Protein AF-A0AB37ZEU2-F1 (afdb_monomer_lite)

Structure (mmCIF, N/CA/C/O backbone):
data_AF-A0AB37ZEU2-F1
#
_entry.id   AF-A0AB37ZEU2-F1
#
loop_
_atom_site.group_PDB
_atom_site.id
_atom_site.type_symbol
_atom_site.label_atom_id
_atom_site.label_alt_id
_atom_site.label_comp_id
_atom_site.label_asym_id
_atom_site.label_entity_id
_atom_site.label_seq_id
_atom_site.pdbx_PDB_ins_code
_atom_site.Cartn_x
_atom_site.Cartn_y
_atom_site.Cartn_z
_atom_site.occupancy
_atom_site.B_iso_or_equiv
_atom_site.auth_seq_id
_atom_site.auth_comp_id
_atom_site.auth_asym_id
_atom_site.auth_atom_id
_atom_site.pdbx_PDB_model_num
ATOM 1 N N . MET A 1 1 ? -19.424 12.386 40.526 1.00 43.06 1 MET A N 1
ATOM 2 C CA . MET A 1 1 ? -18.109 12.627 39.902 1.00 43.06 1 MET A CA 1
ATOM 3 C C . MET A 1 1 ? -18.046 11.707 38.709 1.00 43.06 1 MET A C 1
ATOM 5 O O . MET A 1 1 ? -17.796 10.515 38.851 1.00 43.06 1 MET A O 1
ATOM 9 N N . ASP A 1 2 ? -18.489 12.259 37.588 1.00 43.53 2 ASP A N 1
ATOM 10 C CA . ASP A 1 2 ? -18.799 11.549 36.360 1.00 43.53 2 ASP A CA 1
ATOM 11 C C . ASP A 1 2 ? -17.543 10.886 35.813 1.00 43.53 2 ASP A C 1
ATOM 13 O O . ASP A 1 2 ? -16.559 11.540 35.466 1.00 43.53 2 ASP A O 1
ATOM 17 N N . THR A 1 3 ? -17.563 9.558 35.782 1.00 48.47 3 THR A N 1
ATOM 18 C CA . THR A 1 3 ? -16.563 8.786 35.061 1.00 48.47 3 THR A CA 1
ATOM 19 C C . THR A 1 3 ? -16.881 8.958 33.587 1.00 48.47 3 THR A C 1
ATOM 21 O O . THR A 1 3 ? -17.663 8.217 32.997 1.00 48.47 3 THR A O 1
ATOM 24 N N . GLU A 1 4 ? -16.309 10.015 33.011 1.00 44.12 4 GLU A N 1
ATOM 25 C CA . GLU A 1 4 ? -16.299 10.304 31.585 1.00 44.12 4 GLU A CA 1
ATOM 26 C C . GLU A 1 4 ? -15.520 9.178 30.891 1.00 44.12 4 GLU A C 1
ATOM 28 O O . GLU A 1 4 ? -14.342 9.277 30.551 1.00 44.12 4 GLU A O 1
ATOM 33 N N . ASN A 1 5 ? -16.185 8.036 30.744 1.00 47.78 5 ASN A N 1
ATOM 34 C CA . ASN A 1 5 ? -15.735 6.906 29.967 1.00 47.78 5 ASN A CA 1
ATOM 35 C C . ASN A 1 5 ? -15.883 7.345 28.509 1.00 47.78 5 ASN A C 1
ATOM 37 O O . ASN A 1 5 ? -16.846 6.997 27.824 1.00 47.78 5 ASN A O 1
ATOM 41 N N . LYS A 1 6 ? -14.966 8.215 28.061 1.00 46.72 6 LYS A N 1
ATOM 42 C CA . LYS A 1 6 ? -14.806 8.578 26.657 1.00 46.72 6 LYS A CA 1
ATOM 43 C C . LYS A 1 6 ? -14.430 7.297 25.937 1.00 46.72 6 LYS A C 1
ATOM 45 O O . LYS A 1 6 ? -13.251 6.988 25.768 1.00 46.72 6 LYS A O 1
ATOM 50 N N . ALA A 1 7 ? -15.446 6.547 25.518 1.00 52.28 7 ALA A N 1
ATOM 51 C CA . ALA A 1 7 ? -15.347 5.608 24.424 1.00 52.28 7 ALA A CA 1
ATOM 52 C C . ALA A 1 7 ? -14.687 6.392 23.290 1.00 52.28 7 ALA A C 1
ATOM 54 O O . ALA A 1 7 ? -15.301 7.276 22.694 1.00 52.28 7 ALA A O 1
ATOM 55 N N . ARG A 1 8 ? -13.378 6.186 23.112 1.00 56.66 8 ARG A N 1
ATOM 56 C CA . ARG A 1 8 ? -12.565 6.930 22.157 1.00 56.66 8 ARG A CA 1
ATOM 57 C C . ARG A 1 8 ? -13.206 6.694 20.795 1.00 56.66 8 ARG A C 1
ATOM 59 O O . ARG A 1 8 ? -13.111 5.589 20.266 1.00 56.66 8 ARG A O 1
ATOM 66 N N . ALA A 1 9 ? -13.918 7.700 20.288 1.00 61.16 9 ALA A N 1
ATOM 67 C CA . ALA A 1 9 ? -14.611 7.613 19.015 1.00 61.16 9 ALA A CA 1
ATOM 68 C C . ALA A 1 9 ? -13.601 7.158 17.958 1.00 61.16 9 ALA A C 1
ATOM 70 O O . ALA A 1 9 ? -12.505 7.715 17.849 1.00 61.16 9 ALA A O 1
ATOM 71 N N . PHE A 1 10 ? -13.934 6.083 17.249 1.00 66.25 10 PHE A N 1
ATOM 72 C CA . PHE A 1 10 ? -13.072 5.528 16.219 1.00 66.25 10 PHE A CA 1
ATOM 73 C C . PHE A 1 10 ? -12.842 6.592 15.138 1.00 66.25 10 PHE A C 1
ATOM 75 O O . PHE A 1 10 ? -13.785 6.996 14.462 1.00 66.25 10 PHE A O 1
ATOM 82 N N . ASN A 1 11 ? 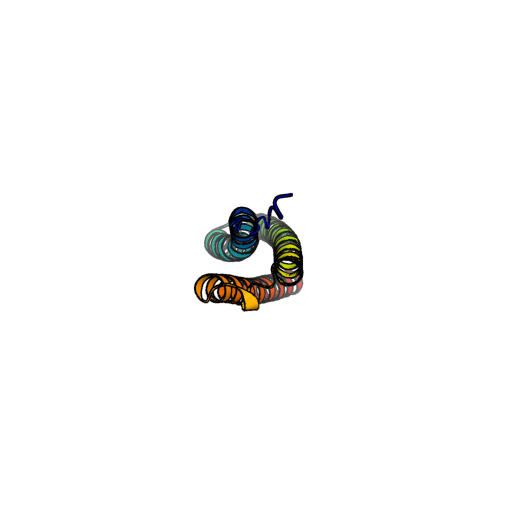-11.599 7.056 14.984 1.00 72.19 11 ASN A N 1
ATOM 83 C CA . ASN A 1 11 ? -11.233 7.984 13.920 1.00 72.19 11 ASN A CA 1
ATOM 84 C C . ASN A 1 11 ? -10.741 7.179 12.699 1.00 72.19 11 ASN A C 1
ATOM 86 O O . ASN A 1 11 ? -9.700 6.525 12.808 1.00 72.19 11 ASN A O 1
ATOM 90 N N . PRO A 1 12 ? -11.448 7.208 11.551 1.00 74.06 12 PRO A N 1
ATOM 91 C CA . PRO A 1 12 ? -11.054 6.468 10.352 1.00 74.06 12 PRO A CA 1
ATOM 92 C C . PRO A 1 12 ? -9.864 7.095 9.609 1.00 74.06 12 PRO A C 1
ATOM 94 O O . PRO A 1 12 ? -9.234 6.414 8.802 1.00 74.06 12 PRO A O 1
ATOM 97 N N . VAL A 1 13 ? -9.531 8.364 9.877 1.00 81.44 13 VAL A N 1
ATOM 98 C CA . VAL A 1 13 ? -8.527 9.136 9.121 1.00 81.44 13 VAL A CA 1
ATOM 99 C C . VAL A 1 13 ? -7.159 8.441 9.036 1.00 81.44 13 VAL A C 1
ATOM 101 O O . VAL A 1 13 ? -6.641 8.332 7.926 1.00 81.44 13 VAL A O 1
ATOM 104 N N . PRO A 1 14 ? -6.574 7.899 10.125 1.00 80.12 14 PRO A N 1
ATOM 105 C CA . PRO A 1 14 ? -5.280 7.222 10.041 1.00 80.12 14 PRO A CA 1
ATOM 106 C C . PRO A 1 14 ? -5.312 6.003 9.116 1.00 80.12 14 PRO A C 1
ATOM 108 O O . PRO A 1 14 ? -4.384 5.797 8.342 1.00 80.12 14 PRO A O 1
ATOM 111 N N . LEU A 1 15 ? -6.395 5.221 9.148 1.00 80.69 15 LEU A N 1
ATOM 112 C CA . LEU A 1 15 ? -6.528 4.030 8.310 1.00 80.69 15 LEU A CA 1
ATOM 113 C C . LEU A 1 15 ? -6.683 4.399 6.829 1.00 80.69 15 LEU A C 1
ATOM 115 O O . LEU A 1 15 ? -6.133 3.710 5.975 1.00 80.69 15 LEU A O 1
ATOM 119 N N . ILE A 1 16 ? -7.382 5.497 6.525 1.00 83.38 16 ILE A N 1
ATOM 120 C CA . ILE A 1 16 ? -7.513 6.019 5.157 1.00 83.38 16 ILE A CA 1
ATOM 121 C C . ILE A 1 16 ? -6.147 6.460 4.621 1.00 83.38 16 ILE A C 1
ATOM 123 O O . ILE A 1 16 ? -5.779 6.073 3.516 1.00 83.38 16 ILE A O 1
ATOM 127 N N . LEU A 1 17 ? -5.374 7.215 5.409 1.00 85.69 17 LEU A N 1
ATOM 128 C CA . LEU A 1 17 ? -4.037 7.669 5.010 1.00 85.69 17 LEU A CA 1
ATOM 129 C C . LEU A 1 17 ? -3.073 6.498 4.787 1.00 85.69 17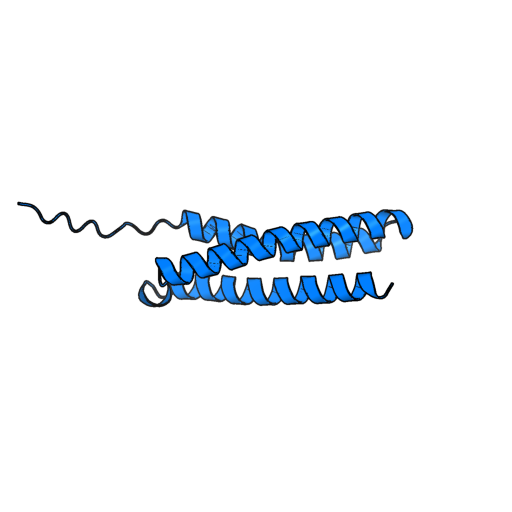 LEU A C 1
ATOM 131 O O . LEU A 1 17 ? -2.347 6.482 3.797 1.00 85.69 17 LEU A O 1
ATOM 135 N N . ILE A 1 18 ? -3.112 5.493 5.666 1.00 85.44 18 ILE A N 1
ATOM 136 C CA . ILE A 1 18 ? -2.341 4.254 5.501 1.00 85.44 18 ILE A CA 1
ATOM 137 C C . ILE A 1 18 ? -2.756 3.534 4.221 1.00 85.44 18 ILE A C 1
ATOM 139 O O . ILE A 1 18 ? -1.899 3.128 3.443 1.00 85.44 18 ILE A O 1
ATOM 143 N N . SER A 1 19 ? -4.064 3.420 3.976 1.00 82.75 19 SER A N 1
ATOM 144 C CA . SER A 1 19 ? -4.576 2.770 2.769 1.00 82.75 19 SER A CA 1
ATOM 145 C C . SER A 1 19 ? -4.072 3.483 1.514 1.00 82.75 19 SER A C 1
ATOM 147 O O . SER A 1 19 ? -3.568 2.836 0.605 1.00 82.75 19 SER A O 1
ATOM 149 N N . LEU A 1 20 ? -4.119 4.817 1.475 1.00 86.94 20 LEU A N 1
ATOM 150 C CA . LEU A 1 20 ? -3.570 5.584 0.353 1.00 86.94 20 LEU A CA 1
ATOM 151 C C . LEU A 1 20 ? -2.076 5.310 0.145 1.00 86.94 20 LEU A C 1
ATOM 153 O O . LEU A 1 20 ? -1.659 5.101 -0.990 1.00 86.94 20 LEU A O 1
ATOM 157 N N . GLY A 1 21 ? -1.293 5.251 1.226 1.00 83.62 21 GLY A N 1
ATOM 158 C CA . GLY A 1 21 ? 0.133 4.929 1.169 1.00 83.62 21 GLY A CA 1
ATOM 159 C C . GLY A 1 21 ? 0.442 3.520 0.652 1.00 83.62 21 GLY A C 1
ATOM 160 O O . GLY A 1 21 ? 1.471 3.343 0.016 1.00 83.62 21 GLY A O 1
ATOM 161 N N . ILE A 1 22 ? -0.443 2.544 0.879 1.00 86.69 22 ILE A N 1
ATOM 162 C CA . ILE A 1 22 ? -0.297 1.158 0.392 1.00 86.69 22 ILE A CA 1
ATOM 163 C C . ILE A 1 22 ? -0.735 1.026 -1.072 1.00 86.69 22 ILE A C 1
ATOM 165 O O . ILE A 1 22 ? -0.130 0.306 -1.860 1.00 86.69 22 ILE A O 1
ATOM 169 N N . TRP A 1 23 ? -1.810 1.710 -1.464 1.00 84.88 23 TRP A N 1
ATOM 170 C CA . TRP A 1 23 ? -2.346 1.594 -2.821 1.00 84.88 23 TRP A CA 1
ATOM 171 C C . TRP A 1 23 ? -1.576 2.440 -3.844 1.00 84.88 23 TRP A C 1
ATOM 173 O O . TRP A 1 23 ? -1.543 2.069 -5.020 1.00 84.88 23 TRP A O 1
ATOM 183 N N . LEU A 1 24 ? -0.929 3.539 -3.426 1.00 85.50 24 LEU A N 1
ATOM 184 C CA . LEU A 1 24 ? -0.124 4.382 -4.321 1.00 85.50 24 LEU A CA 1
ATOM 185 C C . LEU A 1 24 ? 0.994 3.595 -5.028 1.00 85.50 24 LEU A C 1
ATOM 187 O O . LEU A 1 24 ? 1.091 3.709 -6.248 1.00 85.50 24 LEU A O 1
ATOM 191 N N . PRO A 1 25 ? 1.819 2.795 -4.328 1.00 81.62 25 PRO A N 1
ATOM 192 C CA . PRO A 1 25 ? 2.862 1.987 -4.955 1.00 81.62 25 PRO A CA 1
ATOM 193 C C . PRO A 1 25 ? 2.330 0.956 -5.946 1.00 81.62 25 PRO A C 1
ATOM 195 O O . PRO A 1 25 ? 2.908 0.793 -7.018 1.00 81.62 25 PRO A O 1
ATOM 198 N N . ILE A 1 26 ? 1.191 0.319 -5.658 1.00 81.25 26 ILE A N 1
ATOM 199 C CA . ILE A 1 26 ? 0.550 -0.632 -6.582 1.00 81.25 26 ILE A CA 1
ATOM 200 C C . ILE A 1 26 ? 0.123 0.082 -7.868 1.00 81.25 26 ILE A C 1
ATOM 202 O O . ILE A 1 26 ? 0.470 -0.337 -8.970 1.00 81.25 26 ILE A O 1
ATOM 206 N N . ILE A 1 27 ? -0.608 1.191 -7.740 1.00 83.56 27 ILE A N 1
ATOM 207 C CA . ILE A 1 27 ? -1.101 1.948 -8.898 1.00 83.56 27 ILE A CA 1
ATOM 208 C C . ILE A 1 27 ? 0.069 2.561 -9.673 1.00 83.56 27 ILE A C 1
ATOM 210 O O . ILE A 1 27 ? 0.094 2.502 -10.900 1.00 83.56 27 ILE A O 1
ATOM 214 N N . GLY A 1 28 ? 1.050 3.116 -8.963 1.00 79.62 28 GLY A N 1
ATOM 215 C CA . GLY A 1 28 ? 2.229 3.738 -9.549 1.00 79.62 28 GLY A CA 1
ATOM 216 C C . GLY A 1 28 ? 3.080 2.739 -10.325 1.00 79.62 28 GLY A C 1
ATOM 217 O O . GLY A 1 28 ? 3.442 3.018 -11.464 1.00 79.62 28 GLY A O 1
ATOM 218 N N . THR A 1 29 ? 3.350 1.556 -9.769 1.00 75.88 29 THR A N 1
ATOM 219 C CA . THR A 1 29 ? 4.126 0.513 -10.465 1.00 75.88 29 THR A CA 1
ATOM 220 C C . THR A 1 29 ? 3.406 0.016 -11.716 1.00 75.88 29 THR A C 1
ATOM 222 O O . THR A 1 29 ? 4.036 -0.054 -12.771 1.00 75.88 29 THR A O 1
ATOM 225 N N . LEU A 1 30 ? 2.089 -0.229 -11.655 1.00 78.69 30 LEU A N 1
ATOM 226 C CA . LEU A 1 30 ? 1.298 -0.577 -12.844 1.00 78.69 30 LEU A CA 1
ATOM 227 C C . LEU A 1 30 ? 1.333 0.529 -13.902 1.00 78.69 30 LEU A C 1
ATOM 229 O O . LEU A 1 30 ? 1.574 0.250 -15.074 1.00 78.69 30 LEU A O 1
ATOM 233 N N . LEU A 1 31 ? 1.089 1.778 -13.503 1.00 80.12 31 LEU A N 1
ATOM 234 C CA . LEU A 1 31 ? 1.055 2.906 -14.429 1.00 80.12 31 LEU A CA 1
ATOM 235 C C . LEU A 1 31 ? 2.413 3.102 -15.103 1.00 80.12 31 LEU A C 1
ATOM 237 O O . LEU A 1 31 ? 2.479 3.247 -16.320 1.00 80.12 31 LEU A O 1
ATOM 241 N N . THR A 1 32 ? 3.496 3.048 -14.327 1.00 75.38 32 THR A N 1
ATOM 242 C CA . THR A 1 32 ? 4.847 3.209 -14.869 1.00 75.38 32 THR A CA 1
ATOM 243 C C . THR A 1 32 ? 5.184 2.050 -15.809 1.00 75.38 32 THR A C 1
ATOM 245 O O . THR A 1 32 ? 5.705 2.289 -16.890 1.00 75.38 32 THR A O 1
ATOM 248 N N . TYR A 1 33 ? 4.804 0.810 -15.472 1.00 73.81 33 TYR A N 1
ATOM 249 C CA . TYR A 1 33 ? 4.993 -0.348 -16.354 1.00 73.81 33 TYR A CA 1
ATOM 250 C C . TYR A 1 33 ? 4.291 -0.176 -17.709 1.00 73.81 33 TYR A C 1
ATOM 252 O O . TYR A 1 33 ? 4.894 -0.437 -18.750 1.00 73.81 33 TYR A O 1
ATOM 260 N N . TYR A 1 34 ? 3.037 0.292 -17.715 1.00 74.38 34 TYR A N 1
ATOM 261 C CA . TYR A 1 34 ? 2.304 0.522 -18.962 1.00 74.38 34 TYR A CA 1
ATOM 262 C C . TYR A 1 34 ? 2.891 1.666 -19.788 1.00 74.38 34 TYR A C 1
ATOM 264 O O . TYR A 1 34 ? 3.044 1.514 -20.996 1.00 74.38 34 TYR A O 1
ATOM 272 N N . LEU A 1 35 ? 3.244 2.787 -19.154 1.00 71.88 35 LEU A N 1
ATOM 273 C CA . LEU A 1 35 ? 3.780 3.958 -19.852 1.00 71.88 35 LEU A CA 1
ATOM 274 C C . LEU A 1 35 ? 5.190 3.719 -20.411 1.00 71.88 35 LEU A C 1
ATOM 276 O O . LEU A 1 35 ? 5.524 4.225 -21.478 1.00 71.88 35 LEU A O 1
ATOM 280 N N . SER A 1 36 ? 6.014 2.924 -19.728 1.00 66.44 36 SER A N 1
ATOM 281 C CA . SER A 1 36 ? 7.363 2.582 -20.192 1.00 66.44 36 SER A CA 1
ATOM 282 C C . SER A 1 36 ? 7.383 1.617 -21.374 1.00 66.44 36 SER A C 1
ATOM 284 O O . SER A 1 36 ? 8.435 1.434 -21.979 1.00 66.44 36 SER A O 1
ATOM 286 N N . ARG A 1 37 ? 6.245 1.008 -21.727 1.00 67.94 37 ARG A N 1
ATOM 287 C CA . ARG A 1 37 ? 6.144 0.097 -22.872 1.00 67.94 37 ARG A CA 1
ATOM 288 C C . ARG A 1 37 ? 6.287 0.815 -24.221 1.00 67.94 37 ARG A C 1
ATOM 290 O O . ARG A 1 37 ? 6.744 0.188 -25.171 1.00 67.94 37 ARG A O 1
ATOM 297 N N . ASP A 1 38 ? 5.946 2.105 -24.268 1.00 64.00 38 ASP A N 1
ATOM 298 C CA . ASP A 1 38 ? 5.891 2.919 -25.492 1.00 64.00 38 ASP A CA 1
ATOM 299 C C . ASP A 1 38 ? 6.953 4.042 -25.538 1.00 64.00 38 ASP A C 1
ATOM 301 O O . ASP A 1 38 ? 6.988 4.823 -26.488 1.00 64.00 38 ASP A O 1
ATOM 305 N N . ALA A 1 39 ? 7.816 4.157 -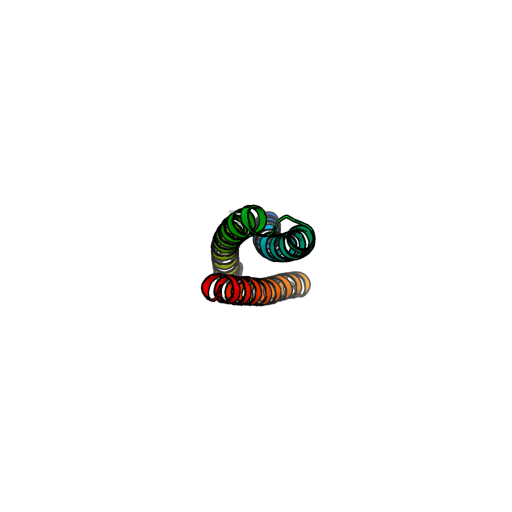24.522 1.00 59.41 39 ALA A N 1
ATOM 306 C CA . ALA A 1 39 ? 8.812 5.228 -24.409 1.00 59.41 39 ALA A CA 1
ATOM 307 C C . ALA A 1 39 ? 10.206 4.801 -24.913 1.00 59.41 39 ALA A C 1
ATOM 309 O O . ALA A 1 39 ? 10.633 3.671 -24.678 1.00 59.41 39 ALA A O 1
ATOM 310 N N . ASP A 1 40 ? 10.944 5.725 -25.548 1.00 60.38 40 ASP A N 1
ATOM 311 C CA . ASP A 1 40 ? 12.330 5.512 -25.993 1.00 60.38 40 ASP A CA 1
ATOM 312 C C . ASP A 1 40 ? 13.216 4.955 -24.858 1.00 60.38 40 ASP A C 1
ATOM 314 O O . ASP A 1 40 ? 13.284 5.498 -23.749 1.00 60.38 40 ASP A O 1
ATOM 318 N N . ALA A 1 41 ? 13.915 3.855 -25.155 1.00 59.91 41 ALA A N 1
ATOM 319 C CA . ALA A 1 41 ? 14.411 2.890 -24.167 1.00 59.91 41 ALA A CA 1
ATOM 320 C C . ALA A 1 41 ? 15.410 3.434 -23.121 1.00 59.91 41 ALA A C 1
ATOM 322 O O . ALA A 1 41 ? 15.578 2.827 -22.063 1.00 59.91 41 ALA A O 1
ATOM 323 N N . LEU A 1 42 ? 16.084 4.559 -23.389 1.00 56.22 42 LEU A N 1
ATOM 324 C CA . LEU A 1 42 ? 17.180 5.053 -22.544 1.00 56.22 42 LEU A CA 1
ATOM 325 C C . LEU A 1 42 ? 16.758 6.140 -21.539 1.00 56.22 42 LEU A C 1
ATOM 327 O O . LEU A 1 42 ? 17.255 6.167 -20.416 1.00 56.22 42 LEU A O 1
ATOM 331 N N . SER A 1 43 ? 15.842 7.038 -21.913 1.00 63.44 43 SER A N 1
ATOM 332 C CA . SER A 1 43 ? 15.305 8.057 -20.996 1.00 63.44 43 SER A CA 1
ATOM 333 C C . SER A 1 43 ? 14.179 7.487 -20.130 1.00 63.44 43 SER A C 1
ATOM 335 O O . SER A 1 43 ? 14.073 7.824 -18.948 1.00 63.44 43 SER A O 1
ATOM 337 N N . GLY A 1 44 ? 13.388 6.566 -20.694 1.00 62.56 44 GLY A N 1
ATOM 338 C CA . GLY A 1 44 ? 12.319 5.868 -19.988 1.00 62.56 44 GLY A CA 1
ATOM 339 C C . GLY A 1 44 ? 12.823 4.994 -18.837 1.00 62.56 44 GLY A C 1
ATOM 340 O O . GLY A 1 44 ? 12.188 4.969 -17.787 1.00 62.56 44 GLY A O 1
ATOM 341 N N . SER A 1 45 ? 13.978 4.334 -18.981 1.00 64.50 45 SER A N 1
ATOM 342 C CA . SER A 1 45 ? 14.511 3.401 -17.974 1.00 64.50 45 SER A CA 1
ATOM 343 C C . SER A 1 45 ? 15.028 4.094 -16.706 1.00 64.50 45 SER A C 1
ATOM 345 O O . SER A 1 45 ? 14.722 3.655 -15.597 1.00 64.50 45 SER A O 1
ATOM 347 N N . MET A 1 46 ? 15.740 5.220 -16.833 1.00 68.12 46 MET A N 1
ATOM 348 C CA . MET A 1 46 ? 16.207 6.000 -15.674 1.00 68.12 46 MET A CA 1
ATOM 349 C C . MET A 1 46 ? 15.050 6.673 -14.920 1.00 68.12 46 MET A C 1
ATOM 351 O O . MET A 1 46 ? 15.005 6.648 -13.684 1.00 68.12 46 MET A O 1
ATOM 355 N N . ALA A 1 47 ? 14.080 7.237 -15.646 1.00 72.75 47 ALA A N 1
ATOM 356 C CA . ALA A 1 47 ? 12.872 7.798 -15.042 1.00 72.75 47 ALA A CA 1
ATOM 357 C C . ALA A 1 47 ? 12.042 6.709 -14.335 1.00 72.75 47 ALA A C 1
ATOM 359 O O . ALA A 1 47 ? 11.590 6.915 -13.209 1.00 72.75 47 ALA A O 1
ATOM 360 N N . PHE A 1 48 ? 11.927 5.523 -14.941 1.00 73.00 48 PHE A N 1
ATOM 361 C CA . PHE A 1 48 ? 11.265 4.362 -14.347 1.00 73.00 48 PHE A CA 1
ATOM 362 C C . PHE A 1 48 ? 11.945 3.914 -13.047 1.00 73.00 48 PHE A C 1
ATOM 364 O O . PHE A 1 48 ? 11.282 3.789 -12.018 1.00 73.00 48 PHE A O 1
ATOM 371 N N . GLY A 1 49 ? 13.271 3.743 -13.052 1.00 75.38 49 GLY A N 1
ATOM 372 C CA . GLY A 1 49 ? 14.016 3.321 -11.864 1.00 75.38 49 GLY A CA 1
ATOM 373 C C . GLY A 1 49 ? 13.876 4.295 -10.692 1.00 75.38 49 GLY A C 1
ATOM 374 O O . GLY A 1 49 ? 13.602 3.875 -9.567 1.00 75.38 49 GLY A O 1
ATOM 375 N N . SER A 1 50 ? 13.983 5.603 -10.949 1.00 79.00 50 SER A N 1
ATOM 376 C CA . SER A 1 50 ? 13.807 6.623 -9.903 1.00 79.00 50 SER A CA 1
ATOM 377 C C . SER A 1 50 ? 12.381 6.660 -9.336 1.00 79.00 50 SER A C 1
ATOM 379 O O . SER A 1 50 ? 12.212 6.755 -8.119 1.00 79.00 50 SER A O 1
ATOM 381 N N . ALA A 1 51 ? 11.355 6.503 -10.180 1.00 81.44 51 ALA A N 1
ATOM 382 C CA . ALA A 1 51 ? 9.965 6.417 -9.739 1.00 81.44 51 ALA A CA 1
ATOM 383 C C . ALA A 1 51 ? 9.723 5.185 -8.851 1.00 81.44 51 ALA A C 1
ATOM 385 O O . ALA A 1 51 ? 9.114 5.303 -7.788 1.00 81.44 51 ALA A O 1
ATOM 386 N N . VAL A 1 52 ? 10.255 4.019 -9.231 1.00 82.31 52 VAL A N 1
ATOM 387 C CA . VAL A 1 52 ? 10.132 2.780 -8.445 1.00 82.31 52 VAL A CA 1
ATOM 388 C C . VAL A 1 52 ? 10.776 2.926 -7.063 1.00 82.31 52 VAL A C 1
ATOM 390 O O . VAL A 1 52 ? 10.183 2.504 -6.071 1.00 82.31 52 VAL A O 1
ATOM 393 N N . VAL A 1 53 ? 11.941 3.574 -6.963 1.00 84.50 53 VAL A N 1
ATOM 394 C CA . VAL A 1 53 ? 12.600 3.835 -5.669 1.00 84.50 53 VAL A CA 1
ATOM 395 C C . VAL A 1 53 ? 11.756 4.754 -4.778 1.00 84.50 53 VAL A C 1
ATOM 397 O O . VAL A 1 53 ? 11.631 4.494 -3.581 1.00 84.50 53 VAL A O 1
ATOM 400 N N . LEU A 1 54 ? 11.136 5.798 -5.337 1.00 86.06 54 LEU A N 1
ATOM 401 C CA . LEU A 1 54 ? 10.240 6.677 -4.576 1.00 86.06 54 LEU A CA 1
ATOM 402 C C . LEU A 1 54 ? 8.993 5.933 -4.082 1.00 86.06 54 LEU A C 1
ATOM 404 O O . LEU A 1 54 ? 8.611 6.079 -2.920 1.00 86.06 54 LEU A O 1
ATOM 408 N N . LEU A 1 55 ? 8.388 5.092 -4.926 1.00 86.62 55 LEU A N 1
ATOM 409 C CA . LEU A 1 55 ? 7.256 4.252 -4.526 1.00 8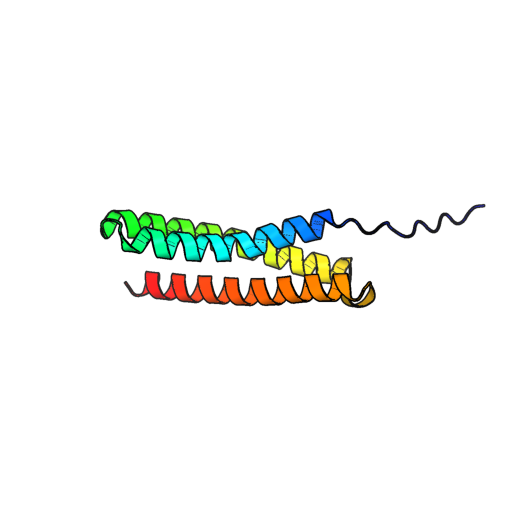6.62 55 LEU A CA 1
ATOM 410 C C . LEU A 1 55 ? 7.655 3.266 -3.419 1.00 86.62 55 LEU A C 1
ATOM 412 O O . LEU A 1 55 ? 6.897 3.087 -2.469 1.00 86.62 55 LEU A O 1
ATOM 416 N N . ALA A 1 56 ? 8.867 2.705 -3.479 1.00 85.81 56 ALA A N 1
ATOM 417 C CA . ALA A 1 56 ? 9.403 1.841 -2.430 1.00 85.81 56 ALA A CA 1
ATOM 418 C C . ALA A 1 56 ? 9.547 2.563 -1.081 1.00 85.81 56 AL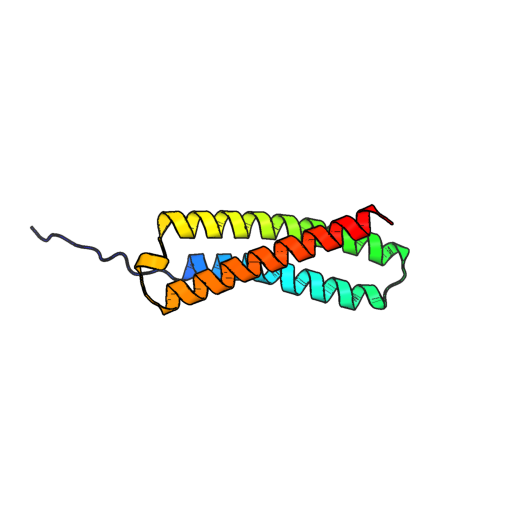A A C 1
ATOM 420 O O . ALA A 1 56 ? 9.252 1.990 -0.034 1.00 85.81 56 ALA A O 1
ATOM 421 N N . GLN A 1 57 ? 9.966 3.831 -1.081 1.00 87.50 57 GLN A N 1
ATOM 422 C CA . GLN A 1 57 ? 10.036 4.619 0.153 1.00 87.50 57 GLN A CA 1
ATOM 423 C C . GLN A 1 57 ? 8.648 4.864 0.751 1.00 87.50 57 GLN A C 1
ATOM 425 O O . GLN A 1 57 ? 8.460 4.690 1.956 1.00 87.50 57 GLN A O 1
ATOM 430 N N . VAL A 1 58 ? 7.670 5.233 -0.083 1.00 88.12 58 VAL A N 1
ATOM 431 C CA . VAL A 1 58 ? 6.278 5.433 0.351 1.00 88.12 58 VAL A CA 1
ATOM 432 C C . VAL A 1 58 ? 5.700 4.144 0.943 1.00 88.12 58 VAL A C 1
ATOM 434 O O . VAL A 1 58 ? 5.099 4.192 2.017 1.00 88.12 58 VAL A O 1
ATOM 437 N N . GLU A 1 59 ? 5.953 3.000 0.303 1.00 88.00 59 GLU A N 1
ATOM 438 C CA . GLU A 1 59 ? 5.546 1.672 0.778 1.00 88.00 59 GLU A CA 1
ATOM 439 C C . GLU A 1 59 ? 6.074 1.390 2.192 1.00 88.00 59 GLU A C 1
ATOM 441 O O . GLU A 1 59 ? 5.314 1.004 3.081 1.00 88.00 59 GLU A O 1
ATOM 446 N N . ILE A 1 60 ? 7.365 1.645 2.439 1.00 87.62 60 ILE A N 1
ATOM 447 C 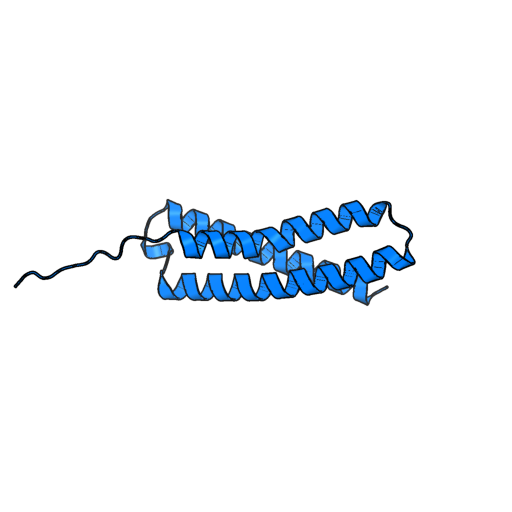CA . ILE A 1 60 ? 7.987 1.422 3.754 1.00 87.62 60 ILE A CA 1
ATOM 448 C C . ILE A 1 60 ? 7.280 2.247 4.836 1.00 87.62 60 ILE A C 1
ATOM 450 O O . ILE A 1 60 ? 6.942 1.712 5.895 1.00 87.62 60 ILE A O 1
ATOM 454 N N . PHE A 1 61 ? 7.005 3.530 4.580 1.00 88.38 61 PHE A N 1
ATOM 455 C CA . PHE A 1 61 ? 6.267 4.365 5.533 1.00 88.38 61 PHE A CA 1
ATOM 456 C C . PHE A 1 61 ? 4.843 3.854 5.764 1.00 88.38 61 PHE A C 1
ATOM 458 O O . PHE A 1 61 ? 4.381 3.816 6.907 1.00 88.38 61 PHE A O 1
ATOM 465 N N . ALA A 1 62 ? 4.157 3.424 4.706 1.00 89.56 62 ALA A N 1
ATOM 466 C CA . ALA A 1 62 ? 2.801 2.904 4.801 1.00 89.56 62 ALA A CA 1
ATOM 467 C C . ALA A 1 62 ? 2.739 1.607 5.627 1.00 89.56 62 ALA A C 1
ATOM 469 O O . ALA A 1 62 ? 1.878 1.481 6.502 1.00 89.56 62 ALA A O 1
ATOM 470 N N . ILE A 1 63 ? 3.695 0.691 5.437 1.00 90.06 63 ILE A N 1
ATOM 471 C CA . ILE A 1 63 ? 3.841 -0.535 6.237 1.00 90.06 63 ILE A CA 1
ATOM 472 C C . ILE A 1 63 ? 4.110 -0.195 7.705 1.00 90.06 63 ILE A C 1
ATOM 474 O O . ILE A 1 63 ? 3.450 -0.744 8.590 1.00 90.06 63 ILE A O 1
ATOM 478 N N . ILE A 1 64 ? 5.035 0.729 7.986 1.00 91.50 64 ILE A N 1
ATOM 479 C CA . ILE A 1 64 ? 5.331 1.162 9.360 1.00 91.50 64 ILE A CA 1
ATOM 480 C C . ILE A 1 64 ? 4.063 1.703 10.027 1.00 91.50 64 ILE A C 1
ATOM 482 O O . ILE A 1 64 ? 3.728 1.297 11.142 1.00 91.50 64 ILE A O 1
ATOM 486 N N . PHE A 1 65 ? 3.313 2.572 9.347 1.00 89.50 65 PHE A N 1
ATOM 487 C CA . PHE A 1 65 ? 2.070 3.102 9.897 1.00 89.50 65 PHE A CA 1
ATOM 488 C C . PHE A 1 65 ? 0.987 2.032 10.056 1.00 89.50 65 PHE A C 1
ATOM 490 O O . PHE A 1 65 ? 0.268 2.059 11.056 1.00 89.50 65 PHE A O 1
ATOM 497 N N . LEU A 1 66 ? 0.895 1.059 9.145 1.00 89.56 66 LEU A N 1
ATOM 498 C CA . LEU A 1 66 ? -0.014 -0.081 9.274 1.00 89.56 66 LEU A CA 1
ATOM 499 C C . LEU A 1 66 ? 0.317 -0.924 10.515 1.00 89.56 66 LEU A C 1
ATOM 501 O O . LEU A 1 66 ? -0.593 -1.307 11.252 1.00 89.56 66 LEU A O 1
ATOM 505 N N . LEU A 1 67 ? 1.602 -1.165 10.788 1.00 91.25 67 LEU A N 1
ATOM 506 C CA . LEU A 1 67 ? 2.059 -1.875 11.985 1.00 91.25 67 LEU A CA 1
ATOM 507 C C . LEU A 1 67 ? 1.761 -1.078 13.259 1.00 91.25 67 LEU A C 1
ATOM 509 O O . LEU A 1 67 ? 1.196 -1.625 14.207 1.00 91.25 67 LEU A O 1
ATOM 513 N N . ILE A 1 68 ? 2.064 0.223 13.282 1.00 90.88 68 ILE A N 1
ATOM 514 C CA . ILE A 1 68 ? 1.730 1.095 14.419 1.00 90.88 68 ILE A CA 1
ATOM 515 C C . ILE A 1 68 ? 0.219 1.072 14.671 1.00 90.88 68 ILE A C 1
ATOM 517 O O . ILE A 1 68 ? -0.214 0.904 15.812 1.00 90.88 68 ILE A O 1
ATOM 521 N N . TYR A 1 69 ? -0.590 1.180 13.616 1.00 86.81 69 TYR A N 1
ATOM 522 C CA . TYR A 1 69 ? -2.044 1.098 13.707 1.00 86.81 69 TYR A CA 1
ATOM 523 C C . TYR A 1 69 ? -2.501 -0.255 14.266 1.00 86.81 69 TYR A C 1
ATOM 525 O O . TYR A 1 69 ? -3.344 -0.297 15.165 1.00 86.81 69 TYR A O 1
ATOM 533 N N . ALA A 1 70 ? -1.908 -1.356 13.801 1.00 88.31 70 ALA A N 1
ATOM 534 C CA . ALA A 1 70 ? -2.179 -2.697 14.302 1.00 88.31 70 ALA A CA 1
ATOM 535 C C . ALA A 1 70 ? -1.941 -2.794 15.818 1.00 88.31 70 ALA A C 1
ATOM 537 O O . ALA A 1 70 ? -2.819 -3.249 16.551 1.00 88.31 70 ALA A O 1
ATOM 538 N N . PHE A 1 71 ? -0.798 -2.310 16.311 1.00 87.62 71 PHE A N 1
ATOM 539 C CA . PHE A 1 71 ? -0.461 -2.366 17.736 1.00 87.62 71 PHE A CA 1
ATOM 540 C C . PHE A 1 71 ? -1.288 -1.406 18.600 1.00 87.62 71 PHE A C 1
ATOM 542 O O . PHE A 1 71 ? -1.740 -1.796 19.682 1.00 87.62 71 PHE A O 1
ATOM 549 N N . ALA A 1 72 ? -1.497 -0.173 18.134 1.00 86.56 72 ALA A N 1
ATOM 550 C CA . ALA A 1 72 ? -2.170 0.875 18.897 1.00 86.56 72 ALA A CA 1
ATOM 551 C C . ALA A 1 72 ? -3.691 0.687 18.943 1.00 86.56 72 ALA A C 1
ATOM 553 O O . ALA A 1 72 ? -4.309 0.872 19.991 1.00 86.56 72 ALA A O 1
ATOM 554 N N . VAL A 1 73 ? -4.299 0.316 17.813 1.00 84.69 73 VAL A N 1
ATOM 555 C CA . VAL A 1 73 ? -5.760 0.241 17.659 1.00 84.69 73 VAL A CA 1
ATOM 556 C C . VAL A 1 73 ? -6.273 -1.191 17.806 1.00 84.69 73 VAL A C 1
ATOM 558 O O . VAL A 1 73 ? -7.404 -1.384 18.248 1.00 84.69 73 VAL A O 1
ATOM 561 N N . LYS A 1 74 ? -5.445 -2.203 17.503 1.00 85.81 74 LYS A N 1
ATOM 562 C CA . LYS A 1 74 ? -5.802 -3.633 17.567 1.00 85.81 74 LYS A CA 1
ATOM 563 C C . LYS A 1 74 ? -7.107 -3.919 16.810 1.00 85.81 74 LYS A C 1
ATOM 565 O O . LYS A 1 74 ? -8.083 -4.359 17.422 1.00 85.81 74 LYS A O 1
ATOM 570 N N . PRO A 1 75 ? -7.148 -3.693 15.482 1.00 79.44 75 PRO A N 1
ATOM 571 C CA . PRO A 1 75 ? -8.374 -3.760 14.678 1.00 79.44 75 PRO A CA 1
ATOM 572 C C . PRO A 1 75 ? -9.110 -5.106 14.771 1.00 79.44 75 PRO A C 1
ATOM 574 O O . PRO A 1 75 ? -10.328 -5.151 14.619 1.00 79.44 75 PRO A O 1
ATOM 577 N N . TRP A 1 76 ? -8.408 -6.194 15.103 1.00 83.19 76 TRP A N 1
ATOM 578 C CA . TRP A 1 76 ? -8.996 -7.514 15.359 1.00 83.19 76 TRP A CA 1
ATOM 579 C C . TRP A 1 76 ? -9.887 -7.597 16.609 1.00 83.19 76 TRP A C 1
ATOM 581 O O . TRP A 1 76 ? -10.645 -8.555 16.728 1.00 83.19 76 TRP A O 1
ATOM 591 N N . ARG A 1 77 ? -9.814 -6.629 17.534 1.00 81.81 77 ARG A N 1
ATOM 592 C CA . ARG A 1 77 ? -10.662 -6.556 18.741 1.00 81.81 77 ARG A CA 1
ATOM 593 C C . ARG A 1 77 ? -11.871 -5.628 18.589 1.00 81.81 77 ARG A C 1
ATOM 595 O O . ARG A 1 77 ? -12.633 -5.490 19.540 1.00 81.81 77 ARG A O 1
ATOM 602 N N . LEU A 1 78 ? -12.002 -4.957 17.444 1.00 79.25 78 LEU A N 1
ATOM 603 C CA . LEU A 1 78 ? -13.070 -3.997 17.166 1.00 79.25 78 LEU A CA 1
ATOM 604 C C . LEU A 1 78 ? -14.187 -4.671 16.342 1.00 79.25 78 LEU A C 1
ATOM 606 O O . LEU A 1 78 ? -14.651 -5.752 16.689 1.00 79.25 78 LEU A O 1
ATOM 610 N N . SER A 1 79 ? -14.630 -4.033 15.256 1.00 84.31 79 SER A N 1
ATOM 611 C CA . SER A 1 79 ? -15.687 -4.522 14.363 1.00 84.31 79 SER A CA 1
ATOM 612 C C . SER A 1 79 ? -15.144 -5.421 13.247 1.00 84.31 79 SER A C 1
ATOM 614 O O . SER A 1 79 ? -14.036 -5.214 12.746 1.00 84.31 79 SER A O 1
ATOM 616 N N . THR A 1 80 ? -15.972 -6.363 12.784 1.00 85.75 80 THR A N 1
ATOM 617 C CA . THR A 1 80 ? -15.712 -7.222 11.618 1.00 85.75 80 THR A CA 1
ATOM 618 C C . THR A 1 80 ? -15.345 -6.412 10.372 1.00 85.75 80 THR A C 1
ATOM 620 O O . THR A 1 80 ? -14.452 -6.808 9.622 1.00 85.75 80 THR A O 1
ATOM 623 N N . THR A 1 81 ? -15.964 -5.243 10.177 1.00 83.94 81 THR A N 1
ATOM 624 C CA . THR A 1 81 ? -15.662 -4.345 9.052 1.00 83.94 81 THR A CA 1
ATOM 625 C C . THR A 1 81 ? -14.231 -3.825 9.127 1.00 83.94 81 THR A C 1
ATOM 627 O O . THR A 1 81 ? -13.485 -3.921 8.158 1.00 83.94 81 THR A O 1
ATOM 630 N N . LEU A 1 82 ? -13.809 -3.338 10.297 1.00 82.50 82 LEU A N 1
ATOM 631 C CA . LEU A 1 82 ? -12.457 -2.809 10.497 1.00 82.50 82 LEU A CA 1
ATOM 632 C C . LEU A 1 82 ? -11.395 -3.892 10.383 1.00 82.50 82 LEU A C 1
ATOM 634 O O . LEU A 1 82 ? -10.348 -3.665 9.780 1.00 82.50 82 LEU A O 1
ATOM 638 N N . ARG A 1 83 ? -11.689 -5.084 10.909 1.00 85.88 83 ARG A N 1
ATOM 639 C CA . ARG A 1 83 ? -10.826 -6.250 10.735 1.00 85.88 83 ARG A CA 1
ATOM 640 C C . ARG A 1 83 ? -10.630 -6.568 9.253 1.00 85.88 83 ARG A C 1
ATOM 642 O O . ARG A 1 83 ? -9.503 -6.783 8.832 1.00 85.88 83 ARG A O 1
ATOM 649 N N . THR A 1 84 ? -11.707 -6.535 8.470 1.00 87.00 84 THR A N 1
ATOM 650 C CA . THR A 1 84 ? -11.669 -6.822 7.028 1.00 87.00 84 THR A CA 1
ATOM 651 C C . THR A 1 84 ? -10.854 -5.780 6.264 1.00 87.00 84 THR A C 1
ATOM 653 O O . THR A 1 84 ? -9.954 -6.147 5.514 1.00 87.00 84 THR A O 1
ATOM 656 N N . VAL A 1 85 ? -11.101 -4.486 6.493 1.00 87.44 85 VAL A N 1
ATOM 657 C CA . VAL A 1 85 ? -10.348 -3.400 5.837 1.00 87.44 85 VAL A CA 1
ATOM 658 C C . VAL A 1 85 ? -8.863 -3.463 6.193 1.00 87.44 85 VAL A C 1
ATOM 660 O O . VAL A 1 85 ? -8.012 -3.301 5.320 1.00 87.44 85 VAL A O 1
ATOM 663 N N . PHE A 1 86 ? -8.534 -3.736 7.456 1.00 88.44 86 PHE A N 1
ATOM 664 C CA . PHE A 1 86 ? -7.149 -3.929 7.876 1.00 88.44 86 PHE A CA 1
ATOM 665 C C . PHE A 1 86 ? -6.501 -5.127 7.169 1.00 88.44 86 PHE A C 1
ATOM 667 O O . PHE A 1 86 ? -5.397 -4.996 6.650 1.00 88.44 86 PHE A O 1
ATOM 674 N N . SER A 1 87 ? -7.189 -6.271 7.096 1.00 88.44 87 SER A N 1
ATOM 675 C CA . SER A 1 87 ? -6.686 -7.456 6.392 1.00 88.44 87 SER A CA 1
ATOM 676 C C . SER A 1 87 ? -6.447 -7.197 4.904 1.00 88.44 87 SER A C 1
ATOM 678 O O . SER A 1 87 ? -5.419 -7.620 4.388 1.00 88.44 87 SER A O 1
ATOM 680 N N . ILE A 1 88 ? -7.339 -6.467 4.226 1.00 92.12 88 ILE A N 1
ATOM 681 C CA . ILE A 1 88 ? -7.155 -6.081 2.818 1.00 92.12 88 ILE A CA 1
ATOM 682 C C . ILE A 1 88 ? -5.897 -5.227 2.658 1.00 92.12 88 ILE A C 1
ATOM 684 O O . ILE A 1 88 ? -5.080 -5.509 1.789 1.00 92.12 88 ILE A O 1
ATOM 688 N N . ASN A 1 89 ? -5.711 -4.224 3.518 1.00 90.31 89 ASN A N 1
ATOM 689 C CA . ASN A 1 89 ? -4.520 -3.377 3.484 1.00 90.31 89 ASN A CA 1
ATOM 690 C C . ASN A 1 89 ? -3.236 -4.163 3.777 1.00 90.31 89 ASN A C 1
ATOM 692 O O . ASN A 1 89 ? -2.237 -3.966 3.098 1.00 90.31 89 ASN A O 1
ATOM 696 N N . ALA A 1 90 ? -3.264 -5.096 4.731 1.00 90.69 90 ALA A N 1
ATOM 697 C CA . ALA A 1 90 ? -2.118 -5.953 5.020 1.00 90.69 90 ALA A CA 1
ATOM 698 C C . ALA A 1 90 ? -1.740 -6.838 3.823 1.00 90.69 90 ALA A C 1
ATOM 700 O O . ALA A 1 90 ? -0.563 -6.942 3.490 1.00 90.69 90 ALA A O 1
ATOM 701 N N . VAL A 1 91 ? -2.724 -7.438 3.145 1.00 93.31 91 VAL A N 1
ATOM 702 C CA . VAL A 1 91 ? -2.478 -8.227 1.928 1.00 93.31 91 VAL A CA 1
ATOM 703 C C . VAL A 1 91 ? -1.961 -7.337 0.798 1.00 93.31 91 VAL A C 1
ATOM 705 O O . VAL A 1 91 ? -0.987 -7.699 0.143 1.00 93.31 91 VAL A O 1
ATOM 708 N N . ALA A 1 92 ? -2.569 -6.167 0.591 1.00 89.75 92 ALA A N 1
ATOM 709 C CA . ALA A 1 92 ? -2.150 -5.218 -0.435 1.00 89.75 92 ALA A CA 1
ATOM 710 C C . ALA A 1 92 ? -0.696 -4.763 -0.232 1.00 89.75 92 ALA A C 1
ATOM 712 O O . ALA A 1 92 ? 0.070 -4.785 -1.189 1.00 89.75 92 ALA A O 1
ATOM 713 N N . ALA A 1 93 ? -0.290 -4.468 1.005 1.00 89.38 93 ALA A N 1
ATOM 714 C CA . ALA A 1 93 ? 1.089 -4.100 1.328 1.00 89.38 93 ALA A CA 1
ATOM 715 C C . ALA A 1 93 ? 2.087 -5.226 1.010 1.00 89.38 93 ALA A C 1
ATOM 717 O O . ALA A 1 93 ? 3.165 -4.987 0.475 1.00 89.38 93 ALA A O 1
ATOM 718 N N . VAL A 1 94 ? 1.724 -6.487 1.275 1.00 91.25 94 VAL A N 1
ATOM 719 C CA . VAL A 1 94 ? 2.569 -7.635 0.899 1.00 91.25 94 VAL A CA 1
ATOM 720 C C . VAL A 1 94 ? 2.707 -7.739 -0.621 1.00 91.25 94 VAL A C 1
ATOM 722 O O . VAL A 1 94 ? 3.813 -7.923 -1.125 1.00 91.25 94 VAL A O 1
ATOM 725 N N . VAL A 1 95 ? 1.603 -7.601 -1.358 1.00 89.44 95 VAL A N 1
ATOM 726 C CA . VAL A 1 95 ? 1.613 -7.635 -2.829 1.00 89.44 95 VAL A CA 1
ATOM 727 C C . VAL A 1 95 ? 2.470 -6.504 -3.395 1.00 89.44 95 VAL A C 1
ATOM 729 O O . VAL A 1 95 ? 3.288 -6.743 -4.283 1.00 89.44 95 VAL A O 1
ATOM 732 N N . ALA A 1 96 ? 2.321 -5.294 -2.864 1.00 87.56 96 ALA A N 1
ATOM 733 C CA . ALA A 1 96 ? 3.072 -4.126 -3.290 1.00 87.56 96 ALA A CA 1
ATOM 734 C C . ALA A 1 96 ? 4.574 -4.275 -3.004 1.00 87.56 96 ALA A C 1
ATOM 736 O O . ALA A 1 96 ? 5.392 -4.067 -3.902 1.00 87.56 96 ALA A O 1
ATOM 737 N N . ALA A 1 97 ? 4.939 -4.749 -1.809 1.00 87.00 97 ALA A N 1
ATOM 738 C CA . ALA A 1 97 ? 6.323 -5.046 -1.451 1.00 87.00 97 ALA A CA 1
ATOM 739 C C . ALA A 1 97 ? 6.957 -6.079 -2.399 1.00 87.00 97 ALA A C 1
ATOM 741 O O . ALA A 1 97 ? 8.062 -5.858 -2.896 1.00 87.00 97 ALA A O 1
ATOM 742 N N . ILE A 1 98 ? 6.255 -7.178 -2.706 1.00 89.19 98 ILE A N 1
ATOM 743 C CA . ILE A 1 98 ? 6.730 -8.180 -3.676 1.00 89.19 98 ILE A CA 1
ATOM 744 C C . ILE A 1 98 ? 6.904 -7.544 -5.060 1.00 89.19 98 ILE A C 1
ATOM 746 O O . ILE A 1 98 ? 7.944 -7.736 -5.690 1.00 89.19 98 ILE A O 1
ATOM 750 N N . GLY A 1 99 ? 5.921 -6.768 -5.525 1.00 85.31 99 GLY A N 1
ATOM 751 C CA . GLY A 1 99 ? 5.971 -6.096 -6.824 1.00 85.31 99 GLY A CA 1
ATOM 752 C C . GLY A 1 99 ? 7.166 -5.151 -6.953 1.00 85.31 99 GLY A C 1
ATOM 753 O O . GLY A 1 99 ? 7.887 -5.197 -7.952 1.00 85.31 99 GLY A O 1
ATOM 754 N N . ILE A 1 100 ? 7.431 -4.350 -5.920 1.00 84.38 100 ILE A N 1
ATOM 755 C CA . ILE A 1 100 ? 8.596 -3.463 -5.846 1.00 84.38 100 ILE A CA 1
ATOM 756 C C . ILE A 1 100 ? 9.902 -4.266 -5.883 1.00 84.38 100 ILE A C 1
ATOM 758 O O . ILE A 1 100 ? 10.785 -3.935 -6.673 1.00 84.38 100 ILE A O 1
ATOM 762 N N . ILE A 1 101 ? 10.023 -5.334 -5.085 1.00 86.62 101 ILE A N 1
ATOM 763 C CA . ILE A 1 101 ? 11.231 -6.177 -5.041 1.00 86.62 101 ILE A CA 1
ATOM 764 C C . ILE A 1 101 ? 11.514 -6.798 -6.411 1.00 86.62 101 ILE A C 1
ATOM 766 O O . ILE A 1 101 ? 12.640 -6.718 -6.896 1.00 86.62 101 ILE A O 1
ATOM 770 N N . VAL A 1 102 ? 10.501 -7.383 -7.054 1.00 86.31 102 VAL A N 1
ATOM 771 C CA . VAL A 1 102 ? 10.640 -7.985 -8.389 1.00 86.31 102 VAL A CA 1
ATOM 772 C C . VAL A 1 102 ? 11.036 -6.930 -9.422 1.00 86.31 102 VAL A C 1
ATOM 774 O O . VAL A 1 102 ? 11.925 -7.167 -10.238 1.00 86.31 102 VAL A O 1
ATOM 777 N N . THR A 1 103 ? 10.420 -5.748 -9.367 1.00 81.88 103 THR A N 1
ATOM 778 C CA . THR A 1 103 ? 10.731 -4.647 -10.289 1.00 81.88 103 THR A CA 1
ATOM 779 C C . THR A 1 103 ? 12.172 -4.165 -10.113 1.00 81.88 103 THR A C 1
ATOM 781 O O . THR A 1 103 ? 12.896 -4.032 -11.097 1.00 81.88 103 THR A O 1
ATOM 784 N N . LEU A 1 104 ? 12.624 -3.971 -8.872 1.00 81.50 104 LEU A N 1
ATOM 785 C CA . LEU A 1 104 ? 14.004 -3.588 -8.557 1.00 81.50 104 LEU A CA 1
ATOM 786 C C . LEU A 1 104 ? 15.015 -4.659 -8.979 1.00 81.50 104 LEU A C 1
ATOM 788 O O . LEU A 1 104 ? 16.062 -4.319 -9.528 1.00 81.50 104 LEU A O 1
ATOM 792 N N . ALA A 1 105 ? 14.706 -5.938 -8.754 1.00 83.44 105 ALA A N 1
ATOM 793 C CA . ALA A 1 105 ? 15.557 -7.047 -9.175 1.00 83.44 105 ALA A CA 1
ATOM 794 C C . ALA A 1 105 ? 15.722 -7.077 -10.701 1.00 83.44 105 ALA A C 1
ATOM 796 O O . ALA A 1 105 ? 16.837 -7.233 -11.189 1.00 83.44 105 ALA A O 1
ATOM 797 N N . ASN A 1 106 ? 14.637 -6.851 -11.447 1.00 79.88 106 ASN A N 1
ATOM 798 C CA . ASN A 1 106 ? 14.683 -6.781 -12.906 1.00 79.88 106 ASN A CA 1
ATOM 799 C C . ASN A 1 106 ? 15.497 -5.585 -13.412 1.00 79.88 106 ASN A C 1
ATOM 801 O O . ASN A 1 106 ? 16.274 -5.755 -14.344 1.00 79.88 106 ASN A O 1
ATOM 805 N N . ILE A 1 107 ? 15.361 -4.403 -12.796 1.00 73.31 107 ILE A N 1
ATOM 806 C CA . ILE A 1 107 ? 16.183 -3.231 -13.148 1.00 73.31 107 ILE A CA 1
ATOM 807 C C . ILE A 1 107 ? 17.665 -3.498 -12.853 1.00 73.31 107 ILE A C 1
ATOM 809 O O . ILE A 1 107 ? 18.521 -3.114 -13.634 1.00 73.31 107 ILE A O 1
ATOM 813 N N . SER A 1 108 ? 17.978 -4.162 -11.737 1.00 67.69 108 SER A N 1
ATOM 814 C CA . SER A 1 108 ? 19.366 -4.413 -11.314 1.00 67.69 108 SER A CA 1
ATOM 815 C C . SER A 1 108 ? 20.101 -5.452 -12.172 1.00 67.69 108 SER A C 1
ATOM 817 O O . SER A 1 108 ? 21.319 -5.568 -12.068 1.00 67.69 108 SER A O 1
ATOM 819 N N . LEU A 1 109 ? 19.368 -6.247 -12.959 1.00 61.19 109 LEU A N 1
ATOM 820 C CA . LEU A 1 109 ? 19.906 -7.279 -13.854 1.00 61.19 109 LEU A CA 1
ATOM 821 C C . LEU A 1 109 ? 20.091 -6.794 -15.305 1.00 61.19 109 LEU A C 1
ATOM 823 O O . LEU A 1 109 ? 20.627 -7.553 -16.114 1.00 61.19 109 LEU A O 1
ATOM 827 N N . GLN A 1 110 ? 19.621 -5.587 -15.634 1.00 55.97 110 GLN A N 1
ATOM 828 C CA . GLN A 1 110 ? 19.801 -4.929 -16.936 1.00 55.97 110 GLN A CA 1
ATOM 829 C C . GLN A 1 110 ? 21.070 -4.076 -16.947 1.00 55.97 110 GLN A C 1
ATOM 831 O O . GLN A 1 110 ? 21.715 -4.041 -18.020 1.00 55.97 110 GLN A O 1
#

Secondary structure (DSSP, 8-state):
------------HHHHHHHHHHHHHHHHHHHHHHHTTSS-HHHHHHHHHHHHHHHHHHHHHHHHHHHHHHHHH-GGGS-HHHHHHHHHHHHHHHHHHHHHHHHHHHHHT-

Sequence (110 aa):
MDTENKARAFNPVPLILISLGIWLPIIGTLLTYYLSRDADALSGSMAFGSAVVLLAQVEIFAIIFLLIYAFAVKPWRLSTTLRTVFSINAVAAVVAAIGIIVTLANISLQ

pLDDT: mean 78.42, std 12.41, range [43.06, 93.31]

Radius of gyration: 18.36 Å; chains: 1; bounding box: 39×21×66 Å

Organism: Pseudomonas syringae (NCBI:txid317)

Foldseek 3Di:
DDPPPPPPPDDCVLLVLLLCLLVCLVVQLVVLVVVLVPDDPPVSLVVSLVSLVVNVVSLVVSVVSLVVCCVPVVQVVDDPVSVVSSVVSVVSSVVSNVSSVVVNVVSVVD